Protein AF-A0A434AB35-F1 (afdb_monomer)

Solvent-accessible surface area (backbone atoms only — not comparable to full-atom values): 4670 Å² total; per-residue (Å²): 112,72,68,59,54,52,52,54,52,54,58,54,58,66,72,66,72,66,83,68,62,55,51,80,46,90,100,50,80,72,44,70,68,46,68,91,78,36,71,72,56,26,55,50,50,53,56,50,57,74,48,43,64,62,52,51,55,54,57,69,39,90,80,61,82,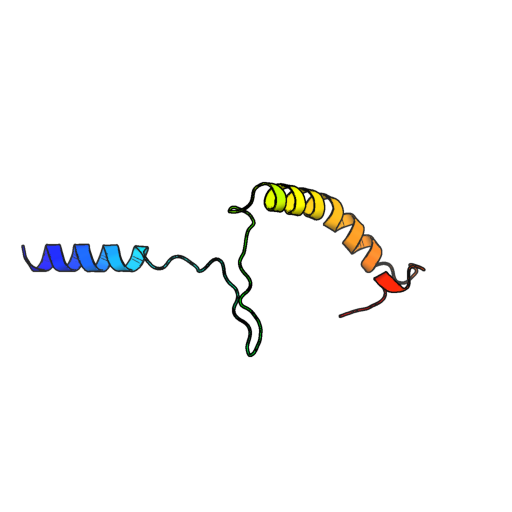60,66,84,62,66,66,82,129

Foldseek 3Di:
DVVVVVVVVVVVVVVPPDDAQWDDDPPDDIDGDCCPPDPVVVVVVVVCVVCVVVLVVQLPDPPRPPPVSPDDD

Secondary structure (DSSP, 8-state):
-HHHHHHHHHHHHHHT-PPPSEE--TTSPPEE--TTT-HHHHHHHHHHHHHHHHHHHHHT-TT---GGGG---

pLDDT: mean 82.39, std 10.3, range [57.09, 96.44]

Structure (mmCIF, N/CA/C/O backbone):
data_AF-A0A434AB35-F1
#
_entry.id   AF-A0A434AB35-F1
#
loop_
_atom_site.group_PDB
_atom_site.id
_atom_site.type_symbol
_atom_site.label_atom_id
_atom_site.label_alt_id
_atom_site.label_comp_id
_atom_site.label_asym_id
_atom_site.label_entity_id
_atom_site.label_seq_id
_atom_site.pdbx_PDB_ins_code
_atom_site.Cartn_x
_atom_site.Cartn_y
_atom_site.Cartn_z
_atom_site.occupancy
_atom_site.B_iso_or_equiv
_atom_site.auth_seq_id
_atom_site.auth_comp_id
_atom_site.auth_asym_id
_atom_site.auth_atom_id
_atom_site.pdbx_PDB_model_num
ATOM 1 N N . MET A 1 1 ? -42.326 25.408 20.469 1.00 59.16 1 MET A N 1
ATOM 2 C CA . MET A 1 1 ? -41.074 24.902 21.090 1.00 59.16 1 MET A CA 1
ATOM 3 C C . MET A 1 1 ? -40.776 23.450 20.717 1.00 59.16 1 MET A C 1
ATOM 5 O O . MET A 1 1 ? -39.674 23.187 20.261 1.00 59.16 1 MET A O 1
ATOM 9 N N . LYS A 1 2 ? -41.754 22.536 20.818 1.00 64.38 2 LYS A N 1
ATOM 10 C CA . LYS A 1 2 ? -41.597 21.093 20.534 1.00 64.38 2 LYS A CA 1
ATOM 11 C C . LYS A 1 2 ? -41.079 20.767 19.118 1.00 64.38 2 LYS A C 1
ATOM 13 O O . LYS A 1 2 ? -40.186 19.945 18.971 1.00 64.38 2 LYS A O 1
ATOM 18 N N . THR A 1 3 ? -41.563 21.471 18.094 1.00 74.38 3 THR A N 1
ATOM 19 C CA . THR A 1 3 ? -41.113 21.315 16.697 1.00 74.38 3 THR A CA 1
ATOM 20 C C . THR A 1 3 ? -39.680 21.784 16.458 1.00 74.38 3 THR A C 1
ATOM 22 O O . THR A 1 3 ? -38.977 21.180 15.659 1.00 74.38 3 THR A O 1
ATOM 25 N N . LYS A 1 4 ? -39.216 22.821 17.172 1.00 77.44 4 LYS A N 1
ATOM 26 C CA . LYS A 1 4 ? -37.830 23.296 17.037 1.00 77.44 4 LYS A CA 1
ATOM 27 C C . LYS A 1 4 ? -36.841 22.259 17.567 1.00 77.44 4 LYS A C 1
ATOM 29 O O . LYS A 1 4 ? -35.875 21.975 16.881 1.00 77.44 4 LYS A O 1
ATOM 34 N N . ILE A 1 5 ? -37.145 21.643 18.713 1.00 82.88 5 ILE A N 1
ATOM 35 C CA . ILE A 1 5 ? -36.331 20.574 19.316 1.00 82.88 5 ILE A CA 1
ATOM 36 C C . ILE A 1 5 ? -36.237 19.361 18.380 1.00 82.88 5 ILE A C 1
ATOM 38 O O . ILE A 1 5 ? -35.150 18.826 18.185 1.00 82.88 5 ILE A O 1
ATOM 42 N N . LEU A 1 6 ? -37.354 18.971 17.755 1.00 81.50 6 LEU A N 1
ATOM 43 C CA . LEU A 1 6 ? -37.391 17.867 16.792 1.00 81.50 6 LEU A CA 1
ATOM 44 C C . LEU A 1 6 ? -36.475 18.129 15.585 1.00 81.50 6 LEU A C 1
ATOM 46 O O . LEU A 1 6 ? -35.717 17.252 15.182 1.00 81.50 6 LEU A O 1
ATOM 50 N 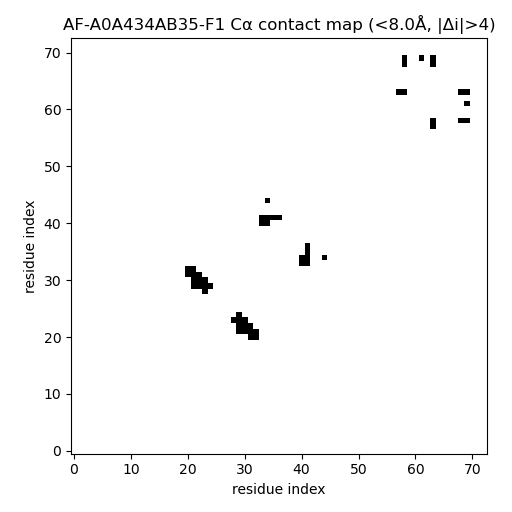N . ILE A 1 7 ? -36.506 19.351 15.044 1.00 84.50 7 ILE A N 1
ATOM 51 C CA . ILE A 1 7 ? -35.659 19.760 13.915 1.00 84.50 7 ILE A CA 1
ATOM 52 C C . ILE A 1 7 ? -34.178 19.760 14.312 1.00 84.50 7 ILE A C 1
ATOM 54 O O . ILE A 1 7 ? -33.340 19.296 13.542 1.00 84.50 7 ILE A O 1
ATOM 58 N N . THR A 1 8 ? -33.841 20.221 15.521 1.00 81.75 8 THR A N 1
ATOM 59 C CA . THR A 1 8 ? -32.458 20.190 16.024 1.00 81.75 8 THR A CA 1
ATOM 60 C C . THR A 1 8 ? -31.944 18.758 16.178 1.00 81.75 8 THR A C 1
ATOM 62 O O . THR A 1 8 ? -30.803 18.476 15.824 1.00 81.75 8 THR A O 1
ATOM 65 N N . PHE A 1 9 ? -32.793 17.840 16.646 1.00 81.50 9 PHE A N 1
ATOM 66 C CA . PHE A 1 9 ? -32.446 16.425 16.793 1.00 81.50 9 PHE A CA 1
ATOM 67 C C . PHE A 1 9 ? -32.241 15.736 15.436 1.00 81.50 9 PHE A C 1
ATOM 69 O O . PHE A 1 9 ? -31.303 14.958 15.264 1.00 81.50 9 PHE A O 1
ATOM 76 N N . LEU A 1 10 ? -33.077 16.074 14.449 1.00 82.62 10 LEU A N 1
ATOM 77 C CA . LEU A 1 10 ? -32.965 15.558 13.085 1.00 82.62 10 LEU A CA 1
ATOM 78 C C . LEU A 1 10 ? -31.659 16.018 12.415 1.00 82.62 10 LEU A C 1
ATOM 80 O O . LEU A 1 10 ? -30.951 15.210 11.819 1.00 82.62 10 LEU A O 1
ATOM 84 N N . LEU A 1 11 ? -31.292 17.292 12.579 1.00 79.69 11 LEU A N 1
ATOM 85 C CA . LEU A 1 11 ? -30.036 17.845 12.060 1.00 79.69 11 LEU A CA 1
ATOM 86 C C . LEU A 1 11 ? -28.799 17.203 12.704 1.00 79.69 11 LEU A C 1
ATOM 88 O O . LEU A 1 11 ? -27.829 16.927 12.001 1.00 79.69 11 LEU A O 1
ATOM 92 N N . LEU A 1 12 ? -28.840 16.899 14.007 1.00 77.19 12 LEU A N 1
ATOM 93 C CA . LEU A 1 12 ? -27.742 16.203 14.688 1.00 77.19 12 LEU A CA 1
ATOM 94 C C . LEU A 1 12 ? -27.535 14.781 14.141 1.00 77.19 12 LEU A C 1
ATOM 96 O O . LEU A 1 12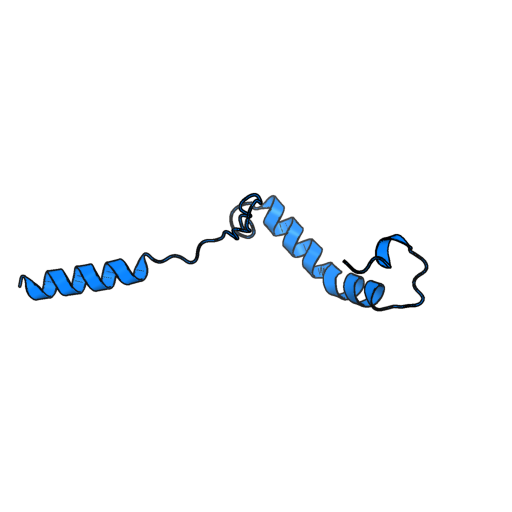 ? -26.399 14.349 13.948 1.00 77.19 12 LEU A O 1
ATOM 100 N N . SER A 1 13 ? -28.627 14.067 13.849 1.00 72.75 13 SER A N 1
ATOM 101 C CA . SER A 1 13 ? -28.569 12.681 13.364 1.00 72.75 13 SER A CA 1
ATOM 102 C C . SER A 1 13 ? -27.909 12.539 11.987 1.00 72.75 13 SER A C 1
ATOM 104 O O . SER A 1 13 ? -27.256 11.534 11.718 1.00 72.75 13 SER A O 1
ATOM 106 N N . LEU A 1 14 ? -27.994 13.575 11.147 1.00 69.12 14 LEU A N 1
ATOM 107 C CA . LEU A 1 14 ? -27.387 13.598 9.812 1.00 69.12 14 LEU A CA 1
ATOM 108 C C . LEU A 1 14 ? -25.856 13.754 9.859 1.00 69.12 14 LEU A C 1
ATOM 110 O O . LEU A 1 14 ? -25.167 13.264 8.971 1.00 69.12 14 LEU A O 1
ATOM 114 N N . THR A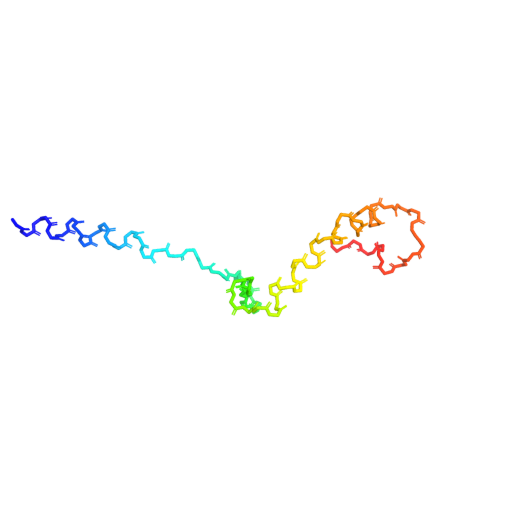 1 15 ? -25.307 14.372 10.911 1.00 67.00 15 THR A N 1
ATOM 115 C CA . THR A 1 15 ? -23.845 14.511 11.093 1.00 67.00 15 THR A CA 1
ATOM 116 C C . THR A 1 15 ? -23.162 13.268 11.669 1.00 67.00 15 THR A C 1
ATOM 118 O O . THR A 1 15 ? -21.938 13.174 11.641 1.00 67.00 15 THR A O 1
ATOM 121 N N . ALA A 1 16 ? -23.931 12.298 12.175 1.00 63.91 16 ALA A N 1
ATOM 122 C CA . ALA A 1 16 ? -23.391 11.092 12.806 1.00 63.91 16 ALA A CA 1
ATOM 123 C C . ALA A 1 16 ? -23.013 9.985 11.803 1.00 63.91 16 ALA A C 1
ATOM 125 O O . ALA A 1 16 ? -22.394 8.991 12.187 1.00 63.91 16 ALA A O 1
ATOM 126 N N . CYS A 1 17 ? -23.356 10.141 10.520 1.00 63.19 17 CYS A N 1
ATOM 127 C CA . CYS A 1 17 ? -22.960 9.202 9.476 1.00 63.19 17 CYS A CA 1
ATOM 128 C C . CYS A 1 17 ? -21.486 9.440 9.105 1.00 63.19 17 CYS A C 1
ATOM 130 O O . CYS A 1 17 ? -21.159 10.156 8.162 1.00 63.19 17 CYS A O 1
ATOM 132 N N . LYS A 1 18 ? -20.574 8.889 9.911 1.00 62.94 18 LYS A N 1
ATOM 133 C CA . LYS A 1 18 ? -19.139 8.884 9.620 1.00 62.94 18 LYS A CA 1
ATOM 134 C C . 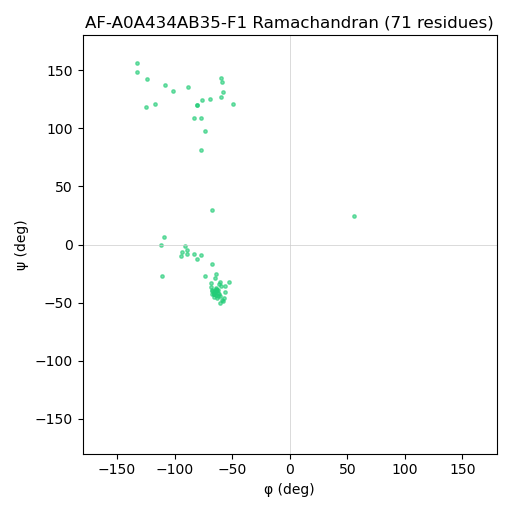LYS A 1 18 ? -18.881 7.827 8.547 1.00 62.94 18 LYS A C 1
ATOM 136 O O . LYS A 1 18 ? -19.229 6.665 8.753 1.00 62.94 18 LYS A O 1
ATOM 141 N N . ASN A 1 19 ? -18.269 8.221 7.427 1.00 65.06 19 ASN A N 1
ATOM 142 C CA . ASN A 1 19 ? -17.752 7.270 6.442 1.00 65.06 19 ASN A CA 1
ATOM 143 C C . ASN A 1 19 ? -16.911 6.231 7.185 1.00 65.06 19 ASN A C 1
ATOM 145 O O . ASN A 1 19 ? -15.984 6.585 7.918 1.00 65.06 19 ASN A O 1
ATOM 149 N N . SER A 1 20 ? -17.289 4.960 7.081 1.00 67.50 20 SER A N 1
ATOM 150 C CA . SER A 1 20 ? -16.580 3.918 7.802 1.00 67.50 20 SER A CA 1
ATOM 151 C C . SER A 1 20 ? -15.190 3.772 7.187 1.00 67.50 20 SER A C 1
ATOM 153 O O . SER A 1 20 ? -15.094 3.520 5.989 1.00 67.50 20 SER A O 1
ATOM 155 N N . ASN A 1 21 ? -14.128 3.872 7.994 1.00 76.31 21 ASN A N 1
ATOM 156 C CA . ASN A 1 21 ? -12.736 3.592 7.598 1.00 76.31 21 ASN A CA 1
ATOM 157 C C . ASN A 1 21 ? -12.507 2.096 7.296 1.00 76.31 21 ASN A C 1
ATOM 159 O O . ASN A 1 21 ? -11.425 1.571 7.523 1.00 76.31 21 ASN A O 1
ATOM 163 N N . LYS A 1 22 ? -13.529 1.371 6.836 1.00 84.62 22 LYS A N 1
ATOM 164 C CA . LYS A 1 22 ? -13.462 -0.059 6.575 1.00 84.62 22 LYS A CA 1
ATOM 165 C C . LYS A 1 22 ? -14.050 -0.429 5.227 1.00 84.62 22 LYS A C 1
ATOM 167 O O . LYS A 1 22 ? -15.004 0.188 4.760 1.00 84.62 22 LYS A O 1
ATOM 172 N N . ILE A 1 23 ? -13.479 -1.472 4.639 1.00 87.38 23 ILE A N 1
ATOM 173 C CA . ILE A 1 23 ? -13.932 -2.081 3.393 1.00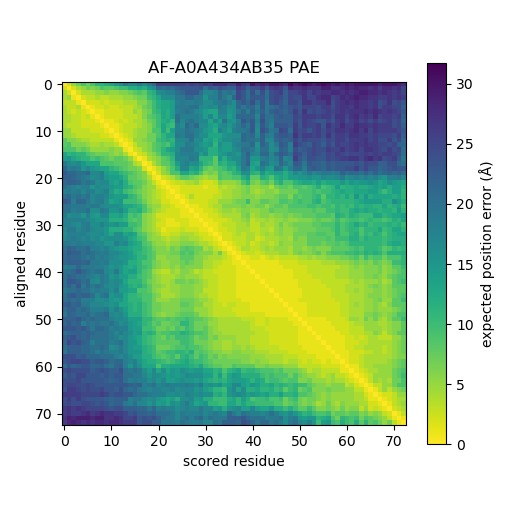 87.38 23 ILE A CA 1
ATOM 174 C C . ILE A 1 23 ? -14.353 -3.509 3.719 1.00 87.38 23 ILE A C 1
ATOM 176 O O . ILE A 1 23 ? -13.555 -4.311 4.211 1.00 87.38 23 ILE A O 1
ATOM 180 N N . GLU A 1 24 ? -15.614 -3.819 3.448 1.00 89.25 24 GLU A N 1
ATOM 181 C CA . GLU A 1 24 ? -16.170 -5.161 3.587 1.00 89.25 24 GLU A CA 1
ATOM 182 C C . GLU A 1 24 ? -16.246 -5.810 2.204 1.00 89.25 24 GLU A C 1
ATOM 184 O O . GLU A 1 24 ? -16.694 -5.195 1.236 1.00 89.25 24 GLU A O 1
ATOM 189 N N . ARG A 1 25 ? -15.761 -7.049 2.102 1.00 90.69 25 ARG A N 1
ATOM 190 C CA . ARG A 1 25 ? -15.807 -7.860 0.883 1.00 90.69 25 ARG A CA 1
ATOM 191 C C . ARG A 1 25 ? -16.511 -9.173 1.207 1.00 90.69 25 ARG A C 1
ATOM 193 O O . ARG A 1 25 ? -16.330 -9.713 2.297 1.00 90.69 25 ARG A O 1
ATOM 200 N N . GLU A 1 26 ? -17.310 -9.683 0.274 1.00 93.81 26 GLU A N 1
ATOM 201 C CA . GLU A 1 26 ? -18.080 -10.908 0.496 1.00 93.81 26 GLU A CA 1
ATOM 202 C C . GLU A 1 26 ? -17.154 -12.080 0.852 1.00 93.81 26 GLU A C 1
ATOM 204 O O . GLU A 1 26 ? -16.145 -12.308 0.183 1.00 93.81 26 GLU A O 1
ATOM 209 N N . ASN A 1 27 ? -17.488 -12.812 1.920 1.00 92.94 27 ASN A N 1
ATOM 210 C CA . ASN A 1 27 ? -16.723 -13.961 2.417 1.00 92.94 27 ASN A CA 1
ATOM 211 C C . ASN A 1 27 ? -15.244 -13.662 2.739 1.00 92.94 27 ASN A C 1
ATOM 213 O O . ASN A 1 27 ? -14.407 -14.565 2.709 1.00 92.94 27 ASN A O 1
ATOM 217 N N . GLN A 1 28 ? -14.898 -12.407 3.041 1.00 93.81 28 GLN A N 1
ATOM 218 C CA . GLN A 1 28 ? -13.530 -12.000 3.357 1.00 93.81 28 GLN A CA 1
ATOM 219 C C . GLN A 1 28 ? -13.483 -11.119 4.614 1.00 93.81 28 GLN A C 1
ATOM 221 O O . GLN A 1 28 ? -14.475 -10.473 4.958 1.00 93.81 28 GLN A O 1
ATOM 226 N N . PRO A 1 29 ? -12.333 -11.065 5.312 1.00 92.88 29 PRO A N 1
ATOM 227 C CA . PRO A 1 29 ? -12.173 -10.197 6.469 1.00 92.88 29 PRO A CA 1
ATOM 228 C C . PRO A 1 29 ? -12.381 -8.724 6.116 1.00 92.88 29 PRO A C 1
ATOM 230 O O . PRO A 1 29 ? -11.950 -8.253 5.059 1.00 92.88 29 PRO A O 1
ATOM 233 N N . THR A 1 30 ? -12.992 -7.991 7.043 1.00 91.38 30 THR A N 1
ATOM 234 C CA . THR A 1 30 ? -13.075 -6.532 6.998 1.00 91.38 30 THR A CA 1
ATOM 235 C C . THR A 1 30 ? -11.671 -5.930 6.992 1.00 91.38 30 THR A C 1
ATOM 237 O O . THR A 1 30 ? -10.861 -6.225 7.870 1.00 91.38 30 THR A O 1
ATOM 240 N N . ILE A 1 31 ? -11.388 -5.063 6.023 1.00 88.75 31 ILE A N 1
ATOM 241 C CA . ILE A 1 31 ? -10.161 -4.261 5.998 1.00 88.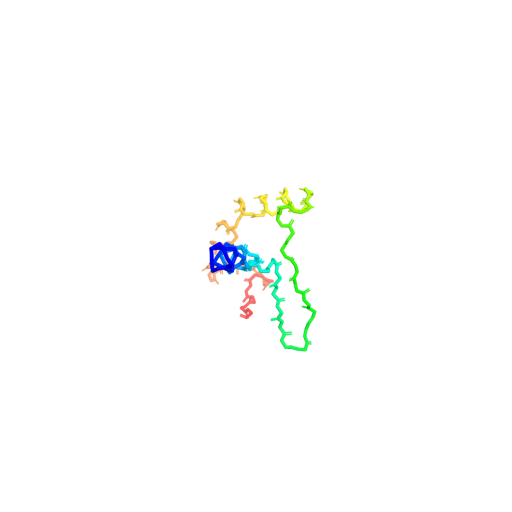75 31 ILE A CA 1
ATOM 242 C C . ILE A 1 31 ? -10.427 -2.971 6.760 1.00 88.75 31 ILE A C 1
ATOM 244 O O . ILE A 1 31 ? -11.443 -2.336 6.496 1.00 88.75 31 ILE A O 1
ATOM 248 N N . TYR A 1 32 ? -9.506 -2.552 7.622 1.00 86.38 32 TYR A N 1
ATOM 249 C CA . TYR A 1 32 ? -9.531 -1.240 8.267 1.00 86.38 32 TYR A CA 1
ATOM 250 C C . TYR A 1 32 ? -8.428 -0.353 7.678 1.00 86.38 32 TYR A C 1
ATOM 252 O O . TYR A 1 32 ? -7.313 -0.821 7.449 1.00 86.38 32 TYR A O 1
ATOM 260 N N . SER A 1 33 ? -8.746 0.911 7.407 1.00 84.62 33 SER A N 1
ATOM 261 C CA . SER A 1 33 ? -7.768 1.932 7.040 1.00 84.62 33 SER A CA 1
ATOM 262 C C . SER A 1 33 ? -7.098 2.443 8.302 1.00 84.62 33 SER A C 1
ATOM 264 O O . SER A 1 33 ? -7.773 2.988 9.162 1.00 84.62 33 SER A O 1
ATOM 266 N N . VAL A 1 34 ? -5.782 2.282 8.382 1.00 87.06 34 VAL A N 1
ATOM 267 C CA . VAL A 1 34 ? -4.982 2.584 9.578 1.00 87.06 34 VAL A CA 1
ATOM 268 C C . VAL A 1 34 ? -4.087 3.813 9.408 1.00 87.06 34 VAL A C 1
ATOM 270 O O . VAL A 1 34 ? -3.311 4.138 10.301 1.00 87.06 34 VAL A O 1
ATOM 273 N N . GLU A 1 35 ? -4.220 4.527 8.285 1.00 81.50 35 GLU A N 1
ATOM 274 C CA . GLU A 1 35 ? -3.372 5.666 7.895 1.00 81.50 35 GLU A CA 1
ATOM 275 C C . GLU A 1 35 ? -3.264 6.755 8.975 1.00 81.50 35 GLU A C 1
ATOM 277 O O . GLU A 1 35 ? -2.224 7.385 9.108 1.00 81.50 35 GLU A O 1
ATOM 282 N N . ASN A 1 36 ? -4.316 6.962 9.773 1.00 81.94 36 ASN A N 1
ATOM 283 C CA . ASN A 1 36 ? -4.352 7.994 10.819 1.00 81.94 36 ASN A CA 1
ATOM 284 C C . ASN A 1 36 ? -4.370 7.423 12.246 1.00 81.94 36 ASN A C 1
ATOM 286 O O . ASN A 1 36 ? -4.461 8.176 13.215 1.00 81.94 36 ASN A O 1
ATOM 290 N N . GLU A 1 37 ? -4.365 6.100 12.381 1.00 85.69 37 GLU A N 1
ATOM 291 C CA . GLU A 1 37 ? -4.667 5.393 13.631 1.00 85.69 37 GLU A CA 1
ATOM 292 C C . GLU A 1 37 ? -3.419 4.708 14.201 1.00 85.69 37 GLU A C 1
ATOM 294 O O . GLU A 1 37 ? -3.294 4.578 15.419 1.00 85.69 37 GLU A O 1
ATOM 299 N N . ASP A 1 38 ? -2.473 4.345 13.333 1.00 88.88 38 ASP A N 1
ATOM 300 C CA . ASP A 1 38 ? -1.181 3.773 13.693 1.00 88.88 38 ASP A CA 1
ATOM 301 C C . ASP A 1 38 ? -0.050 4.609 13.085 1.00 88.88 38 ASP A C 1
ATOM 303 O O . ASP A 1 38 ? 0.063 4.751 11.866 1.00 88.88 38 ASP A O 1
ATOM 307 N N . LYS A 1 39 ? 0.796 5.178 13.949 1.00 92.44 39 LYS A N 1
ATOM 308 C CA . LYS A 1 39 ? 1.886 6.064 13.533 1.00 92.44 39 LYS A CA 1
ATOM 309 C C . LYS A 1 39 ? 2.955 5.333 12.716 1.00 92.44 39 LYS A C 1
ATOM 311 O O . LYS A 1 39 ? 3.438 5.886 11.733 1.00 92.44 39 LYS A O 1
ATOM 316 N N . GLU A 1 40 ? 3.337 4.125 13.122 1.00 93.81 40 GLU A N 1
ATOM 317 C CA . GLU A 1 40 ? 4.362 3.350 12.415 1.00 93.81 40 GLU A CA 1
ATOM 318 C C . GLU A 1 40 ? 3.856 2.969 11.022 1.00 93.81 40 GLU A C 1
ATOM 320 O O . GLU A 1 40 ? 4.576 3.090 10.029 1.00 93.81 40 GLU A O 1
ATOM 325 N N . MET A 1 41 ? 2.579 2.595 10.929 1.00 90.75 41 MET A N 1
ATOM 326 C CA . MET A 1 41 ? 1.958 2.289 9.649 1.00 90.75 41 MET A CA 1
ATOM 327 C C . MET A 1 41 ? 1.810 3.527 8.761 1.00 90.75 41 MET A C 1
ATOM 329 O O . MET A 1 41 ? 2.052 3.439 7.560 1.00 90.75 41 MET A O 1
ATOM 333 N N . ALA A 1 42 ? 1.455 4.680 9.330 1.00 91.25 42 ALA A N 1
ATOM 334 C CA . ALA A 1 42 ? 1.375 5.942 8.599 1.00 91.25 42 ALA A CA 1
ATOM 335 C C . ALA A 1 42 ? 2.724 6.307 7.956 1.00 91.25 42 ALA A C 1
ATOM 337 O O . ALA A 1 42 ? 2.790 6.582 6.757 1.00 91.25 42 ALA A O 1
ATOM 338 N N . GLU A 1 43 ? 3.813 6.222 8.726 1.00 94.81 43 GLU A N 1
ATOM 339 C CA . GLU A 1 43 ? 5.175 6.468 8.237 1.00 94.81 43 GLU A CA 1
ATOM 340 C C . GLU A 1 43 ? 5.579 5.454 7.149 1.00 94.81 43 GLU A C 1
ATOM 342 O O . GLU A 1 43 ? 6.198 5.815 6.142 1.00 94.81 43 GLU A O 1
ATOM 347 N N . ALA A 1 44 ? 5.195 4.183 7.303 1.00 92.94 44 ALA A N 1
ATOM 348 C CA . ALA A 1 44 ? 5.443 3.153 6.299 1.00 92.94 44 ALA A CA 1
ATOM 349 C C . ALA A 1 44 ? 4.678 3.411 4.988 1.00 92.94 44 ALA A C 1
ATOM 351 O O . ALA A 1 44 ? 5.254 3.264 3.907 1.00 92.94 44 ALA A O 1
ATOM 352 N N . ILE A 1 45 ? 3.410 3.827 5.070 1.00 91.81 45 ILE A N 1
ATOM 353 C CA . ILE A 1 45 ? 2.580 4.197 3.915 1.00 91.81 45 ILE A CA 1
ATOM 354 C C . ILE A 1 45 ? 3.184 5.404 3.194 1.00 91.81 45 ILE A C 1
ATOM 356 O O . ILE A 1 45 ? 3.333 5.373 1.971 1.00 91.81 45 ILE A O 1
ATOM 360 N N . GLU A 1 46 ? 3.586 6.442 3.930 1.00 93.94 46 GLU A N 1
ATOM 361 C CA . GLU A 1 46 ? 4.225 7.628 3.354 1.00 93.94 46 GLU A CA 1
ATOM 362 C C . GLU A 1 46 ? 5.492 7.248 2.577 1.00 93.94 46 GLU A C 1
ATOM 364 O O . GLU A 1 46 ? 5.652 7.611 1.407 1.00 93.94 46 GLU A O 1
ATOM 369 N N . LYS A 1 47 ? 6.365 6.444 3.189 1.00 94.38 47 LYS A N 1
ATOM 370 C CA . LYS A 1 47 ? 7.598 5.976 2.554 1.00 94.38 47 LYS A CA 1
ATOM 371 C C . LYS A 1 47 ? 7.329 5.104 1.326 1.00 94.38 47 LYS A C 1
ATOM 373 O O . LYS A 1 47 ? 8.029 5.231 0.322 1.00 94.38 47 LYS A O 1
ATOM 378 N N . ALA A 1 48 ? 6.320 4.237 1.375 1.00 92.44 48 ALA A N 1
ATOM 379 C CA . ALA A 1 48 ? 5.926 3.428 0.225 1.00 92.44 48 ALA A CA 1
ATOM 380 C C . ALA A 1 48 ? 5.450 4.312 -0.940 1.00 92.44 48 ALA A C 1
ATOM 382 O O . ALA A 1 48 ? 5.902 4.128 -2.074 1.00 92.44 48 ALA A O 1
ATOM 383 N N . ASN A 1 49 ? 4.623 5.323 -0.652 1.00 93.50 49 ASN A N 1
ATOM 384 C CA . ASN A 1 49 ? 4.095 6.260 -1.644 1.00 93.50 49 ASN A CA 1
ATOM 385 C C . ASN A 1 49 ? 5.201 7.032 -2.377 1.00 93.50 49 ASN A C 1
ATOM 387 O O . ASN A 1 49 ? 5.093 7.247 -3.584 1.00 93.50 49 ASN A O 1
ATOM 391 N N . GLN A 1 50 ? 6.296 7.378 -1.693 1.00 96.44 50 GLN A N 1
ATOM 392 C CA . GLN A 1 50 ? 7.454 8.036 -2.315 1.00 96.44 50 GLN A CA 1
ATOM 393 C C . GLN A 1 50 ? 8.102 7.183 -3.420 1.00 96.44 50 GLN A C 1
ATOM 395 O O . GLN A 1 50 ? 8.601 7.725 -4.402 1.00 96.44 50 GLN A O 1
ATOM 400 N N . THR A 1 51 ? 8.068 5.853 -3.292 1.00 92.06 51 THR A N 1
ATOM 401 C CA . THR A 1 51 ? 8.668 4.915 -4.265 1.00 92.06 51 THR A CA 1
ATOM 402 C C . THR A 1 51 ? 7.691 4.419 -5.335 1.00 92.06 51 THR A C 1
ATOM 404 O O . THR A 1 51 ? 8.089 3.730 -6.277 1.00 92.06 51 THR A O 1
ATOM 407 N N . LEU A 1 52 ? 6.404 4.761 -5.209 1.00 90.94 52 LEU A N 1
ATOM 408 C CA . LEU A 1 52 ? 5.328 4.183 -6.015 1.00 90.94 52 LEU A CA 1
ATOM 409 C C . LEU A 1 52 ? 5.468 4.522 -7.505 1.00 90.94 52 LEU A C 1
ATOM 411 O O . LEU A 1 52 ? 5.203 3.684 -8.365 1.00 90.94 52 LEU A O 1
ATOM 415 N N . THR A 1 53 ? 5.910 5.742 -7.817 1.00 92.06 53 THR A N 1
ATOM 416 C CA . THR A 1 53 ? 6.128 6.204 -9.196 1.00 92.06 53 THR A CA 1
ATOM 417 C C . THR A 1 53 ? 7.170 5.350 -9.910 1.00 92.06 53 THR A C 1
ATOM 419 O O . THR A 1 53 ? 6.903 4.834 -10.997 1.00 92.06 53 THR A O 1
ATOM 422 N N . ASP A 1 54 ? 8.325 5.147 -9.277 1.00 89.50 54 ASP A N 1
ATOM 423 C CA . ASP A 1 54 ? 9.415 4.355 -9.846 1.00 89.50 54 ASP A CA 1
ATOM 424 C C . ASP A 1 54 ? 9.006 2.889 -9.977 1.00 89.50 54 ASP A C 1
ATOM 426 O O . ASP A 1 54 ? 9.213 2.269 -11.020 1.00 89.50 54 ASP A O 1
ATOM 430 N N . PHE A 1 55 ? 8.338 2.349 -8.955 1.00 87.81 55 PHE A N 1
ATOM 431 C CA . PHE A 1 55 ? 7.795 0.996 -8.986 1.00 87.81 55 PHE A CA 1
ATOM 432 C C . PHE A 1 55 ? 6.827 0.790 -10.164 1.00 87.81 55 PHE A C 1
ATOM 434 O O . PHE A 1 55 ? 6.952 -0.180 -10.914 1.00 87.81 55 PHE A O 1
ATOM 441 N N . ASN A 1 56 ? 5.905 1.728 -10.391 1.00 88.00 56 ASN A N 1
ATOM 442 C CA . ASN A 1 56 ? 4.943 1.658 -11.492 1.00 88.00 56 ASN A CA 1
ATOM 443 C C . ASN A 1 56 ? 5.607 1.811 -12.870 1.00 88.00 56 ASN A C 1
ATOM 445 O O . ASN A 1 56 ? 5.208 1.137 -13.826 1.00 88.00 56 ASN A O 1
ATOM 449 N N . ALA A 1 57 ? 6.638 2.653 -12.987 1.00 88.50 57 ALA A N 1
ATOM 450 C CA . ALA A 1 57 ? 7.423 2.786 -14.215 1.00 88.50 57 ALA A CA 1
ATOM 451 C C . ALA A 1 57 ? 8.138 1.470 -14.565 1.00 88.50 57 ALA A C 1
ATOM 453 O O . ALA A 1 57 ? 8.137 1.028 -15.716 1.00 88.50 57 ALA A O 1
ATOM 454 N N . VAL A 1 58 ? 8.688 0.808 -13.548 1.00 86.94 58 VAL A N 1
ATOM 455 C CA . VAL A 1 58 ? 9.352 -0.495 -13.636 1.00 86.94 58 VAL A CA 1
ATOM 456 C C . VAL A 1 58 ? 8.361 -1.600 -14.028 1.00 86.94 58 VAL A C 1
ATOM 458 O O . VAL A 1 58 ? 8.651 -2.366 -14.947 1.00 86.94 58 VAL A O 1
ATOM 461 N N . LEU A 1 59 ? 7.172 -1.650 -13.418 1.00 85.12 59 LEU A N 1
ATOM 462 C CA . LEU A 1 59 ? 6.104 -2.596 -13.788 1.00 85.12 59 LEU A CA 1
ATOM 463 C C . LEU A 1 59 ? 5.609 -2.413 -15.227 1.00 85.12 59 LEU A C 1
ATOM 465 O O . LEU A 1 59 ? 5.247 -3.378 -15.899 1.00 85.12 59 LEU A O 1
ATOM 469 N N . SER A 1 60 ? 5.601 -1.173 -15.710 1.00 85.12 60 SER A N 1
ATOM 470 C CA . SER A 1 60 ? 5.158 -0.847 -17.067 1.00 85.12 60 SER A CA 1
ATOM 471 C C . SER A 1 60 ? 6.198 -1.199 -18.136 1.00 85.12 60 SER A C 1
ATOM 473 O O . SER A 1 60 ? 5.888 -1.147 -19.325 1.00 85.12 60 SER A O 1
ATOM 475 N N . ASN A 1 61 ? 7.425 -1.569 -17.747 1.00 85.38 61 ASN A N 1
ATOM 476 C CA . ASN A 1 61 ? 8.487 -1.935 -18.675 1.00 85.38 61 ASN A CA 1
ATOM 477 C C . ASN A 1 61 ? 8.372 -3.414 -19.110 1.00 85.38 61 ASN A C 1
ATOM 479 O O . ASN A 1 61 ? 8.739 -4.313 -18.350 1.00 85.38 61 ASN A O 1
ATOM 483 N N . PRO A 1 62 ? 7.982 -3.710 -20.366 1.00 79.31 62 PRO A N 1
ATOM 484 C CA . PRO A 1 62 ? 7.826 -5.087 -20.843 1.00 79.31 62 PRO A CA 1
ATOM 485 C C . PRO A 1 62 ? 9.155 -5.854 -20.941 1.00 79.31 62 PRO A C 1
ATOM 487 O O . PRO A 1 62 ? 9.159 -7.083 -21.029 1.00 79.31 62 PRO A O 1
ATOM 490 N N . LYS A 1 63 ? 10.287 -5.141 -20.933 1.00 85.06 63 LYS A N 1
ATOM 491 C CA . LYS A 1 63 ? 11.634 -5.714 -21.032 1.00 85.06 63 LYS A CA 1
ATOM 492 C C . LYS A 1 63 ? 12.254 -6.035 -19.677 1.00 85.06 63 LYS A C 1
ATOM 494 O O . LYS A 1 63 ? 13.379 -6.519 -19.648 1.00 85.06 63 LYS A O 1
ATOM 499 N N . ILE A 1 64 ? 11.568 -5.762 -18.567 1.00 85.00 64 ILE A N 1
ATOM 500 C CA . ILE A 1 64 ? 12.123 -6.066 -17.252 1.00 85.00 64 ILE A CA 1
ATOM 501 C C . ILE A 1 64 ? 12.425 -7.561 -17.139 1.00 85.00 64 ILE A C 1
ATOM 503 O O . ILE A 1 64 ? 11.660 -8.376 -17.635 1.00 85.00 64 ILE A O 1
ATOM 507 N N . GLU A 1 65 ? 13.538 -7.965 -16.535 1.00 80.50 65 GLU A N 1
ATOM 508 C CA . GLU A 1 65 ? 13.888 -9.395 -16.424 1.00 80.50 65 GLU A CA 1
ATOM 509 C C . GLU A 1 65 ? 13.426 -10.022 -15.103 1.00 80.50 65 GLU A C 1
ATOM 511 O O . GLU A 1 65 ? 13.398 -11.245 -14.950 1.00 80.50 65 GLU A O 1
ATOM 516 N N . VAL A 1 66 ? 12.970 -9.188 -14.169 1.00 82.25 66 VAL A N 1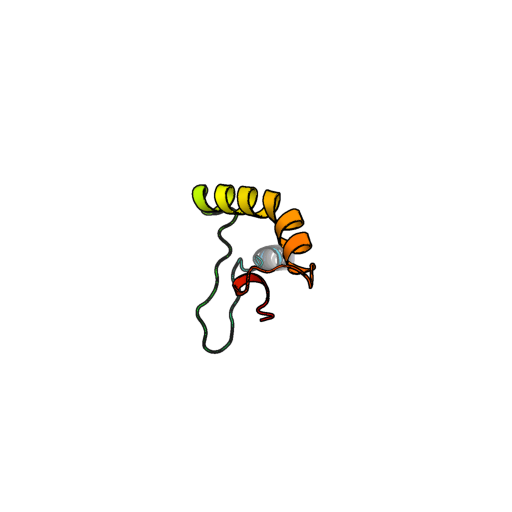
ATOM 517 C CA . VAL A 1 66 ? 12.490 -9.606 -12.855 1.00 82.25 66 VAL A CA 1
ATOM 518 C C . VAL A 1 66 ? 11.123 -10.279 -12.998 1.00 82.25 66 VAL A C 1
ATOM 520 O O . VAL A 1 66 ? 10.090 -9.621 -13.093 1.00 82.25 66 VAL A O 1
ATOM 523 N N . LYS A 1 67 ? 11.112 -11.618 -13.030 1.00 73.19 67 LYS A N 1
ATOM 524 C CA . LYS A 1 67 ? 9.898 -12.428 -13.250 1.00 73.19 67 LYS A CA 1
ATOM 525 C C . LYS A 1 67 ? 8.777 -12.137 -12.247 1.00 73.19 67 LYS A C 1
ATOM 527 O O . LYS A 1 67 ? 7.618 -12.149 -12.646 1.00 73.19 67 LYS A O 1
ATOM 532 N N . SER A 1 68 ? 9.104 -11.847 -10.986 1.00 78.12 68 SER A N 1
ATOM 533 C CA . SER A 1 68 ? 8.110 -11.525 -9.950 1.00 78.12 68 SER A CA 1
ATOM 534 C C . SER A 1 68 ? 7.329 -10.241 -10.241 1.00 78.12 68 SER A C 1
ATOM 536 O O . SER A 1 68 ? 6.187 -10.125 -9.816 1.00 78.12 68 SER A O 1
ATOM 538 N N . LEU A 1 69 ? 7.902 -9.315 -11.015 1.00 73.44 69 LEU A N 1
ATOM 539 C CA . LEU A 1 69 ? 7.262 -8.062 -11.421 1.00 73.44 69 LEU A CA 1
ATOM 540 C C . LEU A 1 69 ? 6.453 -8.191 -12.725 1.00 73.44 69 LEU A C 1
ATOM 542 O O . LEU A 1 69 ? 5.790 -7.245 -13.131 1.00 73.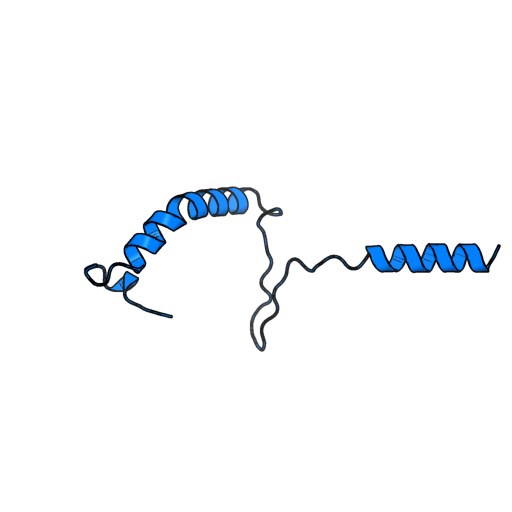44 69 LEU A O 1
ATOM 546 N N . LYS A 1 70 ? 6.479 -9.353 -13.395 1.00 69.12 70 LYS A N 1
ATOM 547 C CA . LYS A 1 70 ? 5.714 -9.604 -14.633 1.00 69.12 70 LYS A CA 1
ATOM 548 C C . LYS A 1 70 ? 4.312 -10.160 -14.400 1.00 69.12 70 LYS A C 1
ATOM 550 O O . LYS A 1 70 ? 3.561 -10.324 -15.361 1.00 69.12 70 LYS A O 1
ATOM 555 N N . VAL A 1 71 ? 3.973 -10.510 -13.163 1.00 67.56 71 VAL A N 1
ATOM 556 C CA . VAL A 1 71 ? 2.676 -11.104 -12.839 1.00 67.56 71 VAL A CA 1
ATOM 557 C C . VAL A 1 71 ? 1.634 -9.986 -12.831 1.00 67.56 71 VAL A C 1
ATOM 559 O O . VAL A 1 71 ? 1.654 -9.125 -11.957 1.00 67.56 71 VAL A O 1
ATOM 562 N N . LYS A 1 72 ? 0.746 -9.970 -13.831 1.00 57.09 72 LYS A N 1
ATOM 563 C CA . LYS A 1 72 ? -0.477 -9.161 -13.778 1.00 57.09 72 LYS A CA 1
ATOM 564 C C . LYS A 1 72 ? -1.495 -9.924 -12.931 1.00 57.09 72 LYS A C 1
ATOM 566 O O . LYS A 1 72 ? -1.801 -11.066 -13.270 1.00 57.09 72 LYS A O 1
ATOM 571 N N . PHE A 1 73 ? -1.934 -9.313 -11.834 1.00 57.38 73 PHE A N 1
ATOM 572 C CA . PHE A 1 73 ? -3.027 -9.809 -10.996 1.00 57.38 73 PHE A CA 1
ATOM 573 C C . PHE A 1 73 ? -4.380 -9.436 -11.601 1.00 57.38 73 PHE A C 1
ATOM 575 O O . PHE A 1 73 ? -4.461 -8.341 -12.208 1.00 57.38 73 PHE A O 1
#

Radius of gyration: 22.32 Å; Cα contacts (8 Å, |Δi|>4): 27; chains: 1; bounding box: 56×39×42 Å

Sequence (73 aa):
MKTKILITFLLLSLTACKNSNKIERENQPTIYSVENEDKEMAEAIEKANQTLTDFNAVLSNPKIEVKSLKVKF

Organism: NCBI:txid2133766

Mean predicted aligned error: 11.62 Å